Protein AF-A0A920KQJ8-F1 (afdb_monomer_lite)

Foldseek 3Di:
DPPDDDDDDDPVCPPPPADPVNCVVLVVCCVPPVPVSVVVVCVVDDDDDD

Secondary structure (DSSP, 8-state):
----PPPPPPGGGGG-S--HHHHHHHHHHHHH-HHHHHHHHHTTS-----

Sequence (50 aa):
MTDTVVYPIPDHFSEAHVTPERYHTLYRQSLDDPDTFWSEQAQLLDWHSP

Structure (mmCIF, N/CA/C/O backbone):
data_AF-A0A920KQJ8-F1
#
_entry.id   AF-A0A920KQJ8-F1
#
loop_
_atom_site.group_PDB
_atom_site.id
_atom_site.type_symbol
_atom_site.label_atom_id
_atom_site.label_alt_id
_atom_site.label_comp_id
_atom_site.label_asym_id
_atom_site.label_entity_id
_atom_site.label_seq_id
_atom_site.pdbx_PDB_ins_code
_atom_site.Cartn_x
_atom_site.Cartn_y
_atom_site.Cartn_z
_atom_site.occupancy
_atom_site.B_iso_or_equiv
_atom_site.auth_seq_id
_atom_site.auth_comp_id
_atom_site.auth_asym_id
_atom_site.auth_atom_id
_atom_site.pdbx_PDB_model_num
ATOM 1 N N . MET A 1 1 ? -5.361 17.941 -25.912 1.00 50.12 1 MET A N 1
ATOM 2 C CA . MET A 1 1 ? -5.209 16.571 -25.390 1.00 50.12 1 MET A CA 1
ATOM 3 C C . MET A 1 1 ? -3.718 16.336 -25.287 1.00 50.12 1 MET A C 1
ATOM 5 O O . MET A 1 1 ? -3.059 16.369 -26.314 1.00 50.12 1 MET A O 1
ATOM 9 N N . THR A 1 2 ? -3.165 16.292 -24.079 1.00 63.53 2 THR A N 1
ATOM 10 C CA . THR A 1 2 ? -1.743 15.985 -23.882 1.00 63.53 2 THR A CA 1
ATOM 11 C C . THR A 1 2 ? -1.540 14.505 -24.170 1.00 63.53 2 THR A C 1
ATOM 13 O O . THR A 1 2 ? -2.115 13.668 -23.476 1.00 63.53 2 THR A O 1
ATOM 16 N N . ASP A 1 3 ? -0.772 14.191 -25.210 1.00 71.81 3 ASP A N 1
ATOM 17 C CA . ASP A 1 3 ? -0.366 12.820 -25.504 1.00 71.81 3 ASP A CA 1
ATOM 18 C C . ASP A 1 3 ? 0.392 12.262 -24.295 1.00 71.81 3 ASP A C 1
ATOM 20 O O . ASP A 1 3 ? 1.414 12.810 -23.875 1.00 71.81 3 ASP A O 1
ATOM 24 N N . THR A 1 4 ? -0.158 11.220 -23.673 1.00 78.50 4 THR A N 1
ATOM 25 C CA . THR A 1 4 ? 0.461 10.579 -22.510 1.00 78.50 4 THR A CA 1
ATOM 26 C C . THR A 1 4 ? 1.391 9.497 -23.030 1.00 78.50 4 THR A C 1
ATOM 28 O O . THR A 1 4 ? 0.971 8.374 -23.293 1.00 78.50 4 THR A O 1
ATOM 31 N N . VAL A 1 5 ? 2.657 9.856 -23.232 1.00 85.00 5 VAL A N 1
ATOM 32 C CA . VAL A 1 5 ? 3.688 8.898 -23.637 1.00 85.00 5 VAL A CA 1
ATOM 33 C C . VAL A 1 5 ? 4.065 8.045 -22.427 1.00 85.00 5 VAL A C 1
ATOM 35 O O . VAL A 1 5 ? 4.528 8.569 -21.414 1.00 85.00 5 VAL A O 1
ATOM 38 N N . VAL A 1 6 ? 3.859 6.731 -22.532 1.00 86.25 6 VAL A N 1
ATOM 39 C CA . VAL A 1 6 ? 4.290 5.752 -21.525 1.00 86.25 6 VAL A CA 1
ATOM 40 C C . VAL A 1 6 ? 5.668 5.225 -21.914 1.00 86.25 6 VAL A C 1
ATOM 42 O O . VAL A 1 6 ? 5.850 4.732 -23.026 1.00 86.25 6 VAL A O 1
ATOM 45 N N . TYR A 1 7 ? 6.631 5.316 -20.998 1.00 88.88 7 TYR A N 1
ATOM 46 C CA . TYR A 1 7 ? 7.989 4.811 -21.201 1.00 88.88 7 TYR A CA 1
ATOM 47 C C . TYR A 1 7 ? 8.150 3.430 -20.557 1.00 88.88 7 TYR A C 1
ATOM 49 O O . TYR A 1 7 ? 7.712 3.247 -19.418 1.00 88.88 7 TYR A O 1
ATOM 57 N N . PRO A 1 8 ? 8.769 2.459 -21.252 1.00 89.31 8 PRO A N 1
ATOM 58 C CA . PRO A 1 8 ? 9.037 1.152 -20.673 1.00 89.31 8 PRO A CA 1
ATOM 59 C C . PRO A 1 8 ? 10.065 1.259 -19.544 1.00 89.31 8 PRO A C 1
ATOM 61 O O . PRO A 1 8 ? 10.927 2.141 -19.544 1.00 89.31 8 PRO A O 1
ATOM 64 N N . ILE A 1 9 ? 9.986 0.327 -18.597 1.00 87.56 9 ILE A N 1
ATOM 65 C CA . ILE A 1 9 ? 10.969 0.201 -17.521 1.00 87.56 9 ILE A CA 1
ATOM 66 C C . ILE A 1 9 ? 12.286 -0.290 -18.142 1.00 87.56 9 ILE A C 1
ATOM 68 O O . ILE A 1 9 ? 12.274 -1.321 -18.814 1.00 87.56 9 ILE A O 1
ATOM 72 N N . PRO A 1 10 ? 13.414 0.416 -17.955 1.00 90.88 10 PRO A N 1
ATOM 73 C CA . PRO A 1 10 ? 14.701 -0.035 -18.476 1.00 90.88 10 PRO A CA 1
ATOM 74 C C . PRO A 1 10 ? 15.194 -1.321 -17.792 1.00 90.88 10 PRO A C 1
ATOM 76 O O . PRO A 1 10 ? 15.021 -1.480 -16.588 1.00 90.88 10 PRO A O 1
ATOM 79 N N . ASP A 1 11 ? 15.915 -2.185 -18.510 1.00 87.44 11 ASP A N 1
ATOM 80 C CA . ASP A 1 11 ? 16.357 -3.500 -17.996 1.00 87.44 11 ASP A CA 1
ATOM 81 C C . ASP A 1 11 ? 17.225 -3.436 -16.721 1.00 87.44 11 ASP A C 1
ATOM 83 O O . ASP A 1 11 ? 17.195 -4.336 -15.878 1.00 87.44 11 ASP A O 1
ATOM 87 N N . HIS A 1 12 ? 17.978 -2.346 -16.536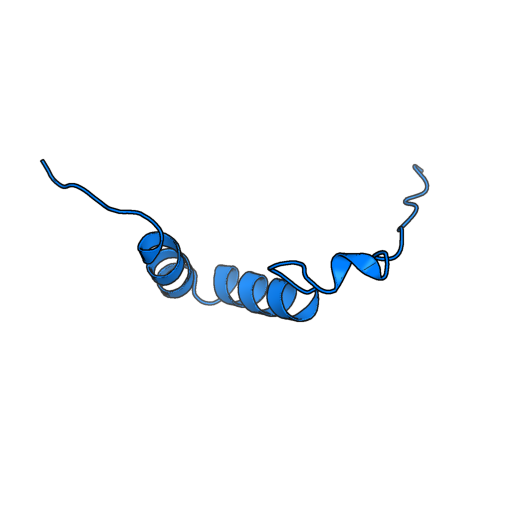 1.00 87.06 12 HIS A N 1
ATOM 88 C CA . HIS A 1 12 ? 18.818 -2.136 -15.350 1.00 87.06 12 HIS A CA 1
ATOM 89 C C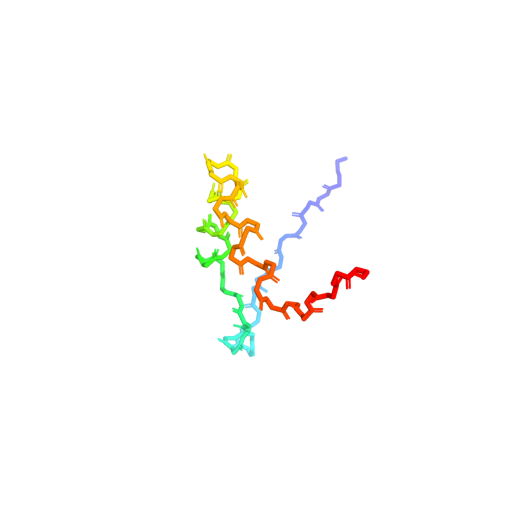 . HIS A 1 12 ? 18.019 -1.840 -14.068 1.00 87.06 12 HIS A C 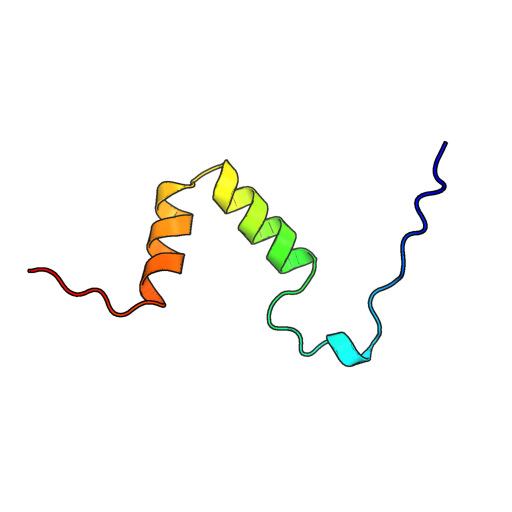1
ATOM 91 O O . HIS A 1 12 ? 18.594 -1.823 -12.986 1.00 87.06 12 HIS A O 1
ATOM 97 N N . PHE A 1 13 ? 16.702 -1.627 -14.164 1.00 86.62 13 PHE A N 1
ATOM 98 C CA . PHE A 1 13 ? 15.810 -1.475 -13.008 1.00 86.62 13 PHE A CA 1
ATOM 99 C C . PHE A 1 13 ? 15.322 -2.812 -12.433 1.00 86.62 13 PHE A C 1
ATOM 101 O O . PHE A 1 13 ? 14.525 -2.821 -11.498 1.00 86.62 13 PHE A O 1
ATOM 108 N N . SER A 1 14 ? 15.807 -3.944 -12.947 1.00 82.81 14 SER A N 1
ATOM 109 C CA . SER A 1 14 ? 15.502 -5.276 -12.404 1.00 82.81 14 SER A CA 1
ATOM 110 C C . SER A 1 14 ? 15.898 -5.449 -10.929 1.00 82.81 14 SER A C 1
ATOM 112 O O . SER A 1 14 ? 15.277 -6.245 -10.230 1.00 82.81 14 SER A O 1
ATOM 114 N N . GLU A 1 15 ? 16.865 -4.673 -10.430 1.00 85.12 15 GLU A N 1
ATOM 115 C CA . GLU A 1 15 ? 17.302 -4.674 -9.023 1.00 85.12 15 GLU A CA 1
ATOM 116 C C . GLU A 1 15 ? 16.510 -3.707 -8.120 1.00 85.12 15 GLU A C 1
ATOM 118 O O . GLU A 1 15 ? 16.834 -3.538 -6.942 1.00 85.12 15 GLU A O 1
ATOM 123 N N . ALA A 1 16 ? 15.471 -3.047 -8.640 1.00 89.62 16 ALA A N 1
ATOM 124 C CA . ALA A 1 16 ? 14.660 -2.132 -7.848 1.00 8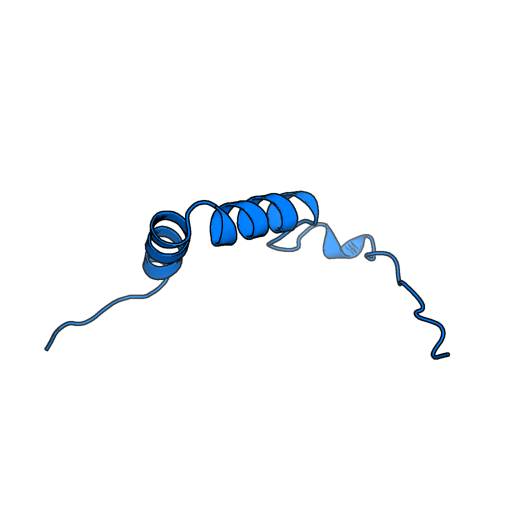9.62 16 ALA A CA 1
ATOM 125 C C . ALA A 1 16 ? 13.977 -2.852 -6.671 1.00 89.62 16 ALA A C 1
ATOM 127 O O . ALA A 1 16 ? 13.490 -3.976 -6.781 1.00 89.62 16 ALA A O 1
ATOM 128 N N . HIS A 1 17 ? 13.855 -2.160 -5.535 1.00 87.56 17 HIS A N 1
ATOM 129 C CA . HIS A 1 17 ? 13.220 -2.710 -4.330 1.00 87.56 17 HIS A CA 1
ATOM 130 C C . HIS A 1 17 ? 11.731 -3.060 -4.513 1.00 87.56 17 HIS A C 1
ATOM 132 O O . HIS A 1 17 ? 11.165 -3.830 -3.727 1.00 87.56 17 HIS A O 1
ATOM 138 N N . VAL A 1 18 ? 11.093 -2.507 -5.549 1.00 91.12 18 VAL A N 1
ATOM 139 C CA . VAL A 1 18 ? 9.686 -2.723 -5.883 1.00 91.12 18 VAL A CA 1
ATOM 140 C C . VAL A 1 18 ? 9.549 -2.981 -7.381 1.00 91.12 18 VAL A C 1
ATOM 142 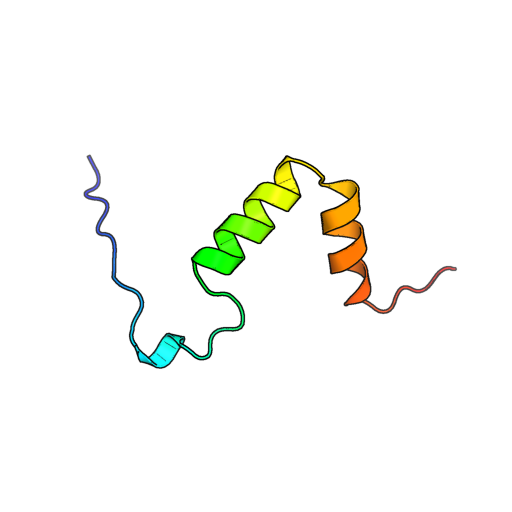O O . VAL A 1 18 ? 9.922 -2.141 -8.195 1.00 91.12 18 VAL A O 1
ATOM 145 N N . THR A 1 19 ? 8.974 -4.132 -7.731 1.00 92.12 19 THR A N 1
ATOM 146 C CA . THR A 1 19 ? 8.553 -4.464 -9.099 1.00 92.12 19 THR A CA 1
ATOM 147 C C . THR A 1 19 ? 7.102 -4.024 -9.337 1.00 92.12 19 THR A C 1
ATOM 149 O O . THR A 1 19 ? 6.375 -3.789 -8.363 1.00 92.12 19 THR A O 1
ATOM 152 N N . PRO A 1 20 ? 6.626 -3.943 -10.594 1.00 91.75 20 PRO A N 1
ATOM 153 C CA . PRO A 1 20 ? 5.228 -3.622 -10.891 1.00 91.75 20 PRO A CA 1
ATOM 154 C C . PRO A 1 20 ? 4.227 -4.542 -10.178 1.00 91.75 20 PRO A C 1
ATOM 156 O O . PRO A 1 20 ? 3.242 -4.077 -9.605 1.00 91.75 20 PRO A O 1
ATOM 159 N N . GLU A 1 21 ? 4.498 -5.845 -10.134 1.00 92.31 21 GLU A N 1
ATOM 160 C CA . GLU A 1 21 ? 3.638 -6.842 -9.483 1.00 92.31 21 GLU A CA 1
ATOM 161 C C . GLU A 1 21 ? 3.594 -6.626 -7.969 1.00 92.31 21 GLU A C 1
ATOM 163 O O . GLU A 1 21 ? 2.525 -6.682 -7.345 1.00 92.31 21 GLU A O 1
ATOM 168 N N . ARG A 1 22 ? 4.758 -6.330 -7.374 1.00 93.69 22 ARG A N 1
ATOM 169 C CA . ARG A 1 22 ? 4.861 -6.013 -5.950 1.00 93.69 22 ARG A CA 1
ATOM 170 C C . ARG A 1 22 ? 4.114 -4.723 -5.629 1.00 93.69 22 ARG A C 1
ATOM 172 O O . ARG A 1 22 ? 3.365 -4.699 -4.657 1.00 93.69 22 ARG A O 1
ATOM 179 N N . TYR A 1 23 ? 4.256 -3.692 -6.461 1.00 94.81 23 TYR A N 1
ATOM 180 C CA . TYR A 1 23 ? 3.509 -2.444 -6.321 1.00 94.81 23 TYR A CA 1
ATOM 181 C C . TYR A 1 23 ? 1.999 -2.689 -6.354 1.00 94.81 23 TYR A C 1
ATOM 183 O O . TYR A 1 23 ? 1.301 -2.260 -5.442 1.00 94.81 23 TYR A O 1
ATOM 191 N N . HIS A 1 24 ? 1.490 -3.428 -7.345 1.00 96.31 24 HIS A N 1
ATOM 192 C CA . HIS A 1 24 ? 0.058 -3.723 -7.443 1.00 96.31 24 HIS A CA 1
ATOM 193 C C . HIS A 1 24 ? -0.482 -4.466 -6.218 1.00 96.31 24 HIS A C 1
ATOM 195 O O . HIS A 1 24 ? -1.602 -4.200 -5.782 1.00 96.31 24 HIS A O 1
ATOM 201 N N . THR A 1 25 ? 0.311 -5.379 -5.660 1.00 96.06 25 THR A N 1
ATOM 202 C CA . THR A 1 25 ? -0.062 -6.135 -4.459 1.00 96.06 25 THR A CA 1
ATOM 203 C C . THR A 1 25 ? -0.113 -5.230 -3.230 1.00 96.06 25 THR A C 1
ATOM 205 O O . THR A 1 25 ? -1.138 -5.188 -2.554 1.00 96.06 25 THR A O 1
ATOM 208 N N . LEU A 1 26 ? 0.952 -4.457 -2.987 1.00 95.56 26 LEU A N 1
ATOM 209 C CA . LEU A 1 26 ? 1.037 -3.519 -1.863 1.00 95.56 26 LEU A CA 1
ATOM 210 C C . LEU A 1 26 ? -0.044 -2.438 -1.952 1.00 95.56 26 LEU A C 1
ATOM 212 O O . LEU A 1 26 ? -0.691 -2.123 -0.961 1.00 95.56 26 LEU A O 1
ATOM 216 N N . TYR A 1 27 ? -0.283 -1.907 -3.152 1.00 97.31 27 TYR A N 1
ATOM 217 C CA . TYR A 1 27 ? -1.310 -0.901 -3.381 1.00 97.31 27 TYR A CA 1
ATOM 218 C C . TYR A 1 27 ? -2.708 -1.447 -3.087 1.00 97.31 27 TYR A C 1
ATOM 220 O O . TYR A 1 27 ? -3.477 -0.799 -2.381 1.00 97.31 27 TYR A O 1
ATOM 228 N N . ARG A 1 28 ? -3.024 -2.662 -3.557 1.00 97.56 28 ARG A N 1
ATOM 229 C CA . ARG A 1 28 ? -4.301 -3.309 -3.235 1.00 97.56 28 ARG A CA 1
ATOM 230 C C . ARG A 1 28 ? -4.459 -3.492 -1.726 1.00 97.56 28 ARG A C 1
ATOM 232 O O . ARG A 1 28 ? -5.481 -3.093 -1.185 1.00 97.56 28 ARG A O 1
ATOM 239 N N . GLN A 1 29 ? -3.438 -4.017 -1.049 1.00 97.50 29 GLN A N 1
ATOM 240 C CA . GLN A 1 29 ? -3.473 -4.200 0.404 1.00 97.50 29 GLN A CA 1
ATOM 241 C C . GLN A 1 29 ? -3.662 -2.870 1.144 1.00 97.50 29 GLN A C 1
ATOM 243 O O . GLN A 1 29 ? -4.462 -2.807 2.065 1.00 97.50 29 GLN A O 1
ATOM 248 N N . SER A 1 30 ? -3.012 -1.789 0.700 1.00 97.31 30 SER A N 1
ATOM 249 C CA . SER A 1 30 ? -3.179 -0.462 1.309 1.00 97.31 30 SER A CA 1
ATOM 250 C C . SER A 1 30 ? -4.600 0.107 1.201 1.00 97.31 30 SER A C 1
ATOM 252 O O . SER A 1 30 ? -4.951 0.997 1.971 1.00 97.31 30 SER A O 1
ATOM 254 N N . LEU A 1 31 ? -5.404 -0.383 0.249 1.00 97.56 31 LEU A N 1
ATOM 255 C CA . LEU A 1 31 ? -6.806 0.003 0.076 1.00 97.56 31 LEU A CA 1
ATOM 256 C C . LEU A 1 31 ? -7.756 -0.945 0.813 1.00 97.56 31 LEU A C 1
ATOM 258 O O . LEU A 1 31 ? -8.690 -0.478 1.461 1.00 97.56 31 LEU A O 1
ATOM 262 N N . ASP A 1 32 ? -7.526 -2.254 0.696 1.00 98.38 32 ASP A N 1
ATOM 263 C CA . ASP A 1 32 ? -8.420 -3.286 1.229 1.00 98.38 32 ASP A CA 1
ATOM 264 C C . ASP A 1 32 ? -8.237 -3.488 2.745 1.00 98.38 32 ASP A C 1
ATOM 266 O O . ASP A 1 32 ? -9.212 -3.745 3.450 1.00 98.38 32 ASP A O 1
ATOM 270 N N . ASP A 1 33 ? -7.003 -3.363 3.249 1.00 97.62 33 ASP A N 1
ATOM 271 C CA . ASP A 1 33 ? -6.646 -3.500 4.668 1.00 97.62 33 ASP A CA 1
ATOM 272 C C . ASP A 1 33 ? -5.543 -2.489 5.068 1.00 97.62 33 ASP A C 1
ATOM 274 O O . ASP A 1 33 ? -4.358 -2.836 5.205 1.00 97.62 33 ASP A O 1
ATOM 278 N N . PRO A 1 34 ? -5.912 -1.203 5.220 1.00 97.12 34 PRO A N 1
ATOM 279 C CA . PRO A 1 34 ? -4.957 -0.132 5.486 1.00 97.12 34 PRO A CA 1
ATOM 280 C C . PRO A 1 34 ? -4.264 -0.271 6.848 1.00 97.12 34 PRO A C 1
ATOM 282 O O . PRO A 1 34 ? -3.085 0.067 6.956 1.00 97.12 34 PRO A O 1
ATOM 285 N N . ASP A 1 35 ? -4.962 -0.767 7.873 1.00 97.69 35 ASP A N 1
ATOM 286 C CA . ASP A 1 35 ? -4.418 -0.884 9.231 1.00 97.69 35 ASP A CA 1
ATOM 287 C C . ASP A 1 35 ? -3.285 -1.911 9.280 1.00 97.69 35 ASP A C 1
ATOM 289 O O . ASP A 1 35 ? -2.210 -1.619 9.818 1.00 97.69 35 ASP A O 1
ATOM 293 N N . THR A 1 36 ? -3.479 -3.083 8.664 1.00 96.44 36 THR A N 1
ATOM 294 C CA . THR A 1 36 ? -2.419 -4.091 8.543 1.00 96.44 36 THR A CA 1
ATOM 295 C C . THR A 1 36 ? -1.253 -3.550 7.721 1.00 96.44 36 THR A C 1
ATOM 297 O O . THR A 1 36 ? -0.106 -3.612 8.170 1.00 96.44 36 THR A O 1
ATOM 300 N N . PHE A 1 37 ? -1.531 -2.958 6.554 1.00 97.69 37 PHE A N 1
ATOM 301 C CA . PHE A 1 37 ? -0.488 -2.435 5.672 1.00 97.69 37 PHE A CA 1
ATOM 302 C C . PHE A 1 37 ? 0.402 -1.404 6.380 1.00 97.69 37 PHE A C 1
ATOM 304 O O . PHE A 1 37 ? 1.628 -1.545 6.403 1.00 97.69 37 PHE A O 1
ATOM 311 N N . TRP A 1 38 ? -0.192 -0.373 6.987 1.00 96.56 38 TRP A N 1
ATOM 312 C CA . TRP A 1 38 ? 0.583 0.694 7.617 1.00 96.56 38 TRP A CA 1
ATOM 313 C C . TRP A 1 38 ? 1.264 0.247 8.908 1.00 96.56 38 TRP A C 1
ATOM 315 O O . TRP A 1 38 ? 2.359 0.731 9.192 1.00 96.56 38 TRP A O 1
ATOM 325 N N . SER A 1 39 ? 0.693 -0.712 9.643 1.00 96.50 39 SER A N 1
ATOM 326 C CA . SER A 1 39 ? 1.358 -1.308 10.809 1.00 96.50 39 SER A CA 1
ATOM 327 C C . SER A 1 39 ? 2.633 -2.059 10.417 1.00 96.50 39 SER A C 1
ATOM 329 O O . SER A 1 39 ? 3.640 -1.954 11.115 1.00 96.50 39 SER A O 1
ATOM 331 N N . GLU A 1 40 ? 2.632 -2.777 9.290 1.00 96.00 40 GLU A N 1
ATOM 332 C CA . GLU A 1 40 ? 3.836 -3.423 8.750 1.00 96.00 40 GLU A CA 1
ATOM 333 C C . GLU A 1 40 ? 4.873 -2.392 8.285 1.00 96.00 40 GLU A C 1
ATOM 335 O O . GLU A 1 40 ? 6.051 -2.512 8.622 1.00 96.00 40 GLU A O 1
ATOM 340 N N . GLN A 1 41 ? 4.449 -1.346 7.564 1.00 94.88 41 GLN A N 1
ATOM 341 C CA . GLN A 1 41 ? 5.370 -0.292 7.113 1.00 94.88 41 GLN A CA 1
ATOM 342 C C . GLN A 1 41 ? 5.979 0.493 8.285 1.00 94.88 41 GLN A C 1
ATOM 344 O O . GLN A 1 41 ? 7.142 0.892 8.224 1.00 94.88 41 GLN A O 1
ATOM 349 N N . ALA A 1 42 ? 5.226 0.692 9.369 1.00 95.50 42 ALA A N 1
ATOM 350 C CA . ALA A 1 42 ? 5.691 1.413 10.549 1.00 95.50 42 ALA A CA 1
ATOM 351 C C . ALA A 1 42 ? 6.844 0.704 11.278 1.00 95.50 42 ALA A C 1
ATOM 353 O O . ALA A 1 42 ? 7.609 1.379 11.963 1.00 95.50 42 ALA A O 1
ATOM 354 N N . GLN A 1 43 ? 7.021 -0.613 11.107 1.00 95.19 43 GLN A N 1
ATOM 355 C CA . GLN A 1 43 ? 8.131 -1.365 11.715 1.00 95.19 43 GLN A CA 1
ATOM 356 C C . GLN A 1 43 ? 9.508 -0.970 11.163 1.00 95.19 43 GLN A C 1
ATOM 358 O O . GLN A 1 43 ? 10.524 -1.284 11.775 1.00 95.19 43 GLN A O 1
ATOM 363 N N . LEU A 1 44 ? 9.558 -0.283 10.016 1.00 93.81 44 LEU A N 1
ATOM 364 C CA . LEU A 1 44 ? 10.801 0.242 9.440 1.00 93.81 44 LEU A CA 1
ATOM 365 C C . LEU A 1 44 ? 11.365 1.437 10.222 1.00 93.81 44 LEU A C 1
ATOM 367 O O . LEU A 1 44 ? 12.493 1.856 9.966 1.00 93.81 44 LEU A O 1
ATOM 371 N N . LEU A 1 45 ? 10.570 2.018 11.119 1.00 94.88 45 LEU A N 1
ATOM 372 C CA . LEU A 1 45 ? 10.935 3.180 11.912 1.00 94.88 45 LEU A CA 1
ATOM 373 C C . LEU A 1 45 ? 11.158 2.764 13.367 1.00 94.88 45 LEU A C 1
ATOM 375 O O . LEU A 1 45 ? 10.370 2.007 13.934 1.00 94.88 45 LEU A O 1
ATOM 379 N N . ASP A 1 46 ? 12.188 3.329 13.992 1.00 93.81 46 ASP A N 1
ATOM 380 C CA . ASP A 1 46 ? 12.377 3.230 15.437 1.00 93.81 46 ASP A CA 1
ATOM 381 C C . ASP A 1 46 ? 11.512 4.282 16.136 1.00 93.81 46 ASP A C 1
ATOM 383 O O . ASP A 1 46 ? 11.777 5.487 16.089 1.00 93.81 46 ASP A O 1
ATOM 387 N N . TRP A 1 47 ? 10.441 3.821 16.778 1.00 92.75 47 TRP A N 1
ATOM 388 C CA . TRP A 1 47 ? 9.506 4.686 17.489 1.00 92.75 47 TRP A CA 1
ATOM 389 C C . TRP A 1 47 ? 9.954 4.919 18.931 1.00 92.75 47 TRP A C 1
ATOM 391 O O . TRP A 1 47 ? 10.260 3.981 19.666 1.00 92.75 47 TRP A O 1
ATOM 401 N N . HIS A 1 48 ? 9.897 6.174 19.370 1.00 93.06 48 HIS A N 1
ATOM 402 C CA . HIS A 1 48 ? 10.090 6.550 20.767 1.00 93.06 48 HIS A CA 1
ATOM 403 C C . HIS A 1 48 ? 8.789 7.102 21.341 1.00 93.06 48 HIS A C 1
ATOM 405 O O . HIS A 1 48 ? 8.117 7.921 20.714 1.00 93.06 48 HIS A O 1
ATOM 411 N N . SER A 1 49 ? 8.442 6.646 22.541 1.00 85.44 49 SER A N 1
ATOM 412 C CA . SER A 1 49 ? 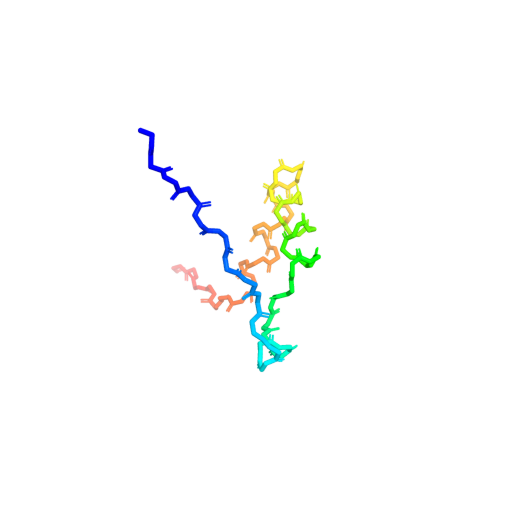7.372 7.238 23.346 1.00 85.44 49 SER A CA 1
ATOM 413 C C . SER A 1 49 ? 7.982 8.188 24.386 1.00 85.44 49 SER A C 1
ATOM 415 O O . SER A 1 49 ? 9.124 7.944 24.785 1.00 85.44 49 SER A O 1
ATOM 417 N N . PRO A 1 50 ? 7.271 9.261 24.785 1.00 81.75 50 PRO A N 1
ATOM 418 C CA . PRO A 1 50 ? 7.726 10.189 25.823 1.00 81.75 50 PRO A CA 1
ATOM 419 C C . PRO A 1 50 ? 8.069 9.512 27.153 1.00 81.75 50 PRO A C 1
ATOM 421 O O . PRO A 1 50 ? 7.408 8.500 27.487 1.00 81.75 50 PRO A O 1
#

Radius of gyration: 16.31 Å; chains: 1; bounding box: 27×23×51 Å

pLDDT: mean 90.48, std 8.98, range [50.12, 98.38]